Protein AF-A0A5S3YLY1-F1 (afdb_monomer)

Radius of gyration: 15.7 Å; Cα contacts (8 Å, |Δi|>4): 80; chains: 1; bounding box: 34×34×42 Å

Mean predicted aligned error: 4.98 Å

Solvent-accessible surface area (backbone atoms only — not comparable to full-atom values): 7139 Å² total; per-residue (Å²): 108,69,69,61,51,54,51,50,33,64,76,68,69,60,85,92,77,86,88,78,82,73,53,74,67,59,49,50,38,42,74,72,64,75,47,91,62,84,69,48,78,86,62,62,70,84,78,55,86,77,48,64,47,78,46,73,50,59,70,79,35,70,56,70,70,56,48,61,54,57,60,73,37,85,35,78,46,78,49,73,88,30,70,71,32,44,51,62,51,42,63,61,41,51,75,83,46,75,92,85,79,86,85,87,80,93,83,125

pLDDT: mean 89.39, std 9.63, range [64.38, 98.31]

Nearest PDB structures (foldseek):
  3bt7-assembly2_B  TM=9.848E-01  e=1.804E-09  Escherichia coli
  2bdt-assembly1_A-2  TM=3.155E-01  e=3.546E+00  Halalkalibacterium halodurans C-125

Organism: NCBI:txid151081

Secondary structure (DSSP, 8-state):
-HHHHHHHHHHHT--S-------HHHHHHHHTTS---GGGTT--GGG----EEEE---TT---HHHHHHHTTSSEEEE--S-HHHHHHHHHHHTTT------------

InterPro domains:
  IPR010280 (Uracil-5)-methyltransferase family [PF05958] (1-108)
  IPR010280 (Uracil-5)-methyltransferase family [PS51687] (1-108)
  IPR011869 tRNA/tmRNA (uracil-C(5))-methyltransferase, TrmA [PTHR47790] (1-108)
  IPR029063 S-adenosyl-L-methionine-dependent methyltransferase superfamily [G3DSA:3.40.50.150] (1-108)
  IPR029063 S-adenosyl-L-methionine-dependent methyltransferase superfamily [SSF53335] (2-108)
  IPR030390 RNA methyltransferase TrmA, active site [PS01230] (56-85)

Sequence (108 aa):
SVHSAQFNIAANKVDNLDILRMSSEEFTQAMKGERSFSRLNGIDLKAYNCQTILVDPPRAGMDELTCRLVANYDNVIYISCNPDTLERDLDLLCETHKVSRIAIFDQF

Foldseek 3Di:
DVVVVVVVCVVVVPDPDDDADDDPVVVLCVLVVVDDDPRCVPDDPVVDPQQEDEDEDDQQADDPVSLVSNLVHNYYHYDHPHVVNVVVSCVSSVVRDDPPDDDDDPPD

Structure (mmCIF, N/CA/C/O backbone):
data_AF-A0A5S3YLY1-F1
#
_entry.id   AF-A0A5S3YLY1-F1
#
loop_
_atom_site.group_PDB
_atom_site.id
_atom_site.type_symbol
_atom_site.label_atom_id
_atom_site.label_alt_id
_atom_site.label_comp_id
_atom_site.label_asym_id
_atom_site.label_entity_id
_atom_site.label_seq_id
_atom_site.pdbx_PDB_ins_code
_atom_site.Cartn_x
_atom_site.Cartn_y
_atom_site.Cartn_z
_atom_site.occupancy
_atom_site.B_iso_or_equiv
_atom_site.auth_seq_id
_atom_site.auth_comp_id
_atom_site.auth_asym_id
_atom_site.auth_atom_id
_atom_site.pdbx_PDB_model_num
ATOM 1 N N . SER A 1 1 ? -4.225 19.339 -1.710 1.00 79.31 1 SER A N 1
ATOM 2 C CA . SER A 1 1 ? -4.833 17.998 -1.590 1.00 79.31 1 SER A CA 1
ATOM 3 C C . SER A 1 1 ? -5.790 17.905 -0.403 1.00 79.31 1 SER A C 1
ATOM 5 O O . SER A 1 1 ? -6.970 17.714 -0.646 1.00 79.31 1 SER A O 1
ATOM 7 N N . VAL A 1 2 ? -5.350 18.108 0.850 1.00 85.00 2 VAL A N 1
ATOM 8 C CA . VAL A 1 2 ? -6.202 17.956 2.060 1.00 85.00 2 VAL A CA 1
ATOM 9 C C . VAL A 1 2 ? -7.511 18.756 2.001 1.00 85.00 2 VAL A C 1
ATOM 11 O O . VAL A 1 2 ? -8.568 18.213 2.292 1.00 85.00 2 VAL A O 1
ATOM 14 N N . HIS A 1 3 ? -7.465 20.024 1.578 1.00 88.56 3 HIS A N 1
ATOM 15 C CA . HIS A 1 3 ? -8.673 20.850 1.453 1.00 88.56 3 HIS A CA 1
ATOM 16 C C . HIS A 1 3 ? -9.680 20.276 0.442 1.00 88.56 3 HIS A C 1
ATOM 18 O O . HIS A 1 3 ? -10.867 20.187 0.734 1.00 88.56 3 HIS A O 1
ATOM 24 N N . SER A 1 4 ? -9.200 19.824 -0.719 1.00 92.25 4 SER A N 1
ATOM 25 C CA . SER A 1 4 ? -10.033 19.172 -1.735 1.00 92.25 4 SER A CA 1
ATOM 26 C C . SER A 1 4 ? -10.640 17.867 -1.216 1.00 92.25 4 SER A C 1
ATOM 28 O O . SER A 1 4 ? -11.800 17.583 -1.486 1.00 92.25 4 SER A O 1
ATOM 30 N N . ALA A 1 5 ? -9.884 17.093 -0.433 1.00 91.62 5 ALA A N 1
ATOM 31 C CA . ALA A 1 5 ? -10.386 15.868 0.178 1.00 91.62 5 ALA A CA 1
ATOM 32 C C . ALA A 1 5 ? -11.502 16.160 1.200 1.00 91.62 5 ALA A C 1
ATOM 34 O O . ALA A 1 5 ? -12.556 15.539 1.133 1.00 91.62 5 ALA A O 1
ATOM 35 N N . GLN A 1 6 ? -11.328 17.170 2.059 1.00 91.25 6 GLN A N 1
ATOM 36 C CA . GLN A 1 6 ? -12.372 17.631 2.986 1.00 91.25 6 GLN A CA 1
ATOM 37 C C . GLN A 1 6 ? -13.638 18.106 2.257 1.00 91.25 6 GLN A C 1
ATOM 39 O O . GLN A 1 6 ? -14.750 17.743 2.635 1.00 91.25 6 GLN A O 1
ATOM 44 N N . PHE A 1 7 ? -13.477 18.863 1.166 1.00 94.62 7 PHE A N 1
ATOM 45 C CA . PHE A 1 7 ? -14.600 19.251 0.312 1.00 94.62 7 PHE A CA 1
ATOM 46 C C . PHE A 1 7 ? -15.338 18.026 -0.251 1.00 94.62 7 PHE A C 1
ATOM 48 O O . PHE A 1 7 ? -16.563 17.964 -0.179 1.00 94.62 7 PHE A O 1
ATOM 55 N N . ASN A 1 8 ? -14.605 17.031 -0.760 1.00 95.50 8 ASN A N 1
ATOM 56 C CA . ASN A 1 8 ? -15.198 15.822 -1.334 1.00 95.50 8 ASN A CA 1
ATOM 57 C C . ASN A 1 8 ? -15.951 14.983 -0.291 1.00 95.50 8 ASN A C 1
ATOM 59 O O . ASN A 1 8 ? -17.025 14.474 -0.604 1.00 95.50 8 ASN A O 1
ATOM 63 N N . ILE A 1 9 ? -15.435 14.865 0.935 1.00 95.12 9 ILE A N 1
ATOM 64 C CA . ILE A 1 9 ? -16.121 14.185 2.050 1.00 95.12 9 ILE A CA 1
ATOM 65 C C . ILE A 1 9 ? -17.472 14.848 2.314 1.00 95.12 9 ILE A C 1
ATOM 67 O O . ILE A 1 9 ? -18.502 14.174 2.315 1.00 95.12 9 ILE A O 1
ATOM 71 N N . ALA A 1 10 ? -17.476 16.177 2.465 1.00 94.69 10 ALA A N 1
ATOM 72 C CA . ALA A 1 10 ? -18.690 16.941 2.726 1.00 94.69 10 ALA A CA 1
ATOM 73 C C . ALA A 1 10 ? -19.695 16.837 1.566 1.00 94.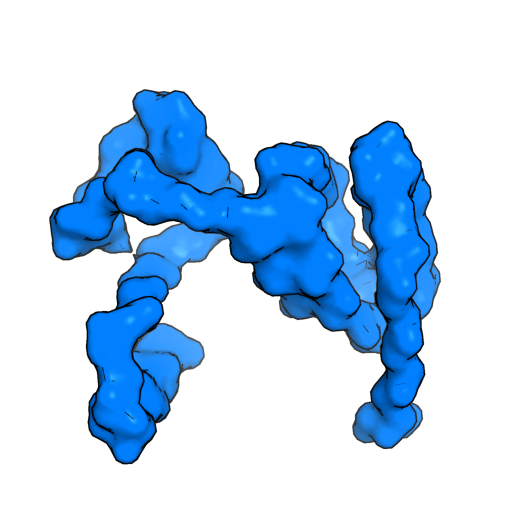69 10 ALA A C 1
ATOM 75 O O . ALA A 1 10 ? -20.881 16.600 1.794 1.00 94.69 10 ALA A O 1
ATOM 76 N N . ALA A 1 11 ? -19.222 16.954 0.320 1.00 97.44 11 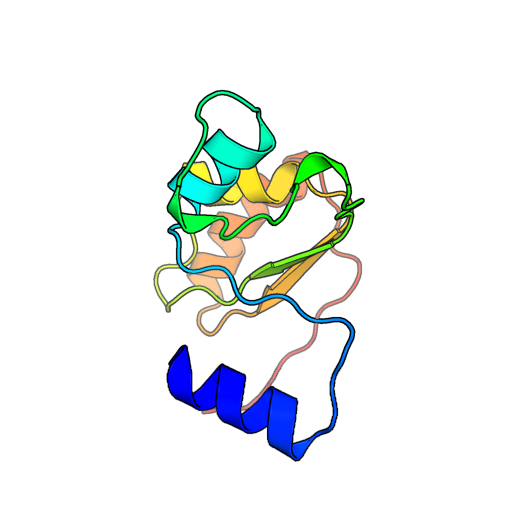ALA A N 1
ATOM 77 C CA . ALA A 1 11 ? -20.057 16.851 -0.875 1.00 97.44 11 ALA A CA 1
ATOM 78 C C . ALA A 1 11 ? -20.720 15.469 -1.022 1.00 97.44 11 ALA A C 1
ATOM 80 O O . ALA A 1 11 ? -21.858 15.384 -1.482 1.00 97.44 11 ALA A O 1
ATOM 81 N N . ASN A 1 12 ? -20.035 14.401 -0.600 1.00 97.25 12 ASN A N 1
ATOM 82 C CA . ASN A 1 12 ? -20.528 13.023 -0.686 1.00 97.25 12 ASN A CA 1
ATOM 83 C C . ASN A 1 12 ? -21.178 12.513 0.614 1.00 97.25 12 ASN A C 1
ATOM 85 O O . ASN A 1 12 ? -21.630 11.372 0.641 1.00 97.25 12 ASN A O 1
ATOM 89 N N . LYS A 1 13 ? -21.264 13.342 1.667 1.00 96.88 13 LYS A N 1
ATOM 90 C CA . LYS A 1 13 ? -21.815 12.979 2.989 1.00 96.88 13 LYS A CA 1
ATOM 91 C C . LYS A 1 13 ? -21.147 11.739 3.599 1.00 96.88 13 LYS A C 1
ATOM 93 O O . LYS A 1 13 ? -21.818 10.890 4.176 1.00 96.88 13 LYS A O 1
ATOM 98 N N . VAL A 1 14 ? -19.831 11.638 3.441 1.00 97.00 14 VAL A N 1
ATOM 99 C CA . VAL A 1 14 ? -19.028 10.563 4.033 1.00 97.00 14 VAL A CA 1
ATOM 100 C C . VAL A 1 14 ? -18.792 10.884 5.510 1.00 97.00 14 VAL A C 1
ATOM 102 O O . VAL A 1 14 ? -18.339 11.980 5.831 1.00 97.00 14 VAL A O 1
ATOM 105 N N . ASP A 1 15 ? -19.099 9.944 6.399 1.00 94.88 15 ASP A N 1
ATOM 106 C CA . ASP A 1 15 ? -18.998 10.086 7.860 1.00 94.88 15 ASP A CA 1
ATOM 107 C C . ASP A 1 15 ? -18.032 9.079 8.512 1.00 94.88 15 ASP A C 1
ATOM 109 O O . ASP A 1 15 ? -17.750 9.171 9.704 1.00 94.88 15 ASP A O 1
ATOM 113 N N . ASN A 1 16 ? -17.482 8.150 7.728 1.00 92.12 16 ASN A N 1
ATOM 114 C CA . ASN A 1 16 ? -16.613 7.059 8.171 1.00 92.12 16 ASN A CA 1
ATOM 115 C C . ASN 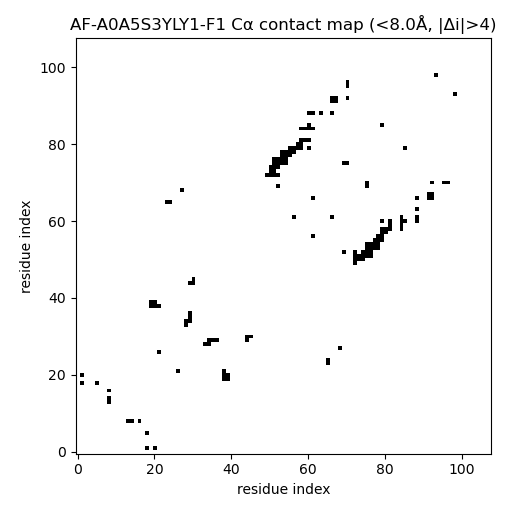A 1 16 ? -15.161 7.202 7.680 1.00 92.12 16 ASN A C 1
ATOM 117 O O . ASN A 1 16 ? -14.480 6.200 7.449 1.00 92.12 16 ASN A O 1
ATOM 121 N N . LEU A 1 17 ? -14.698 8.436 7.468 1.00 91.19 17 LEU A N 1
ATOM 122 C CA . LEU A 1 17 ? -13.357 8.721 6.969 1.00 91.19 17 LEU A CA 1
ATOM 123 C C . LEU A 1 17 ? -12.706 9.848 7.762 1.00 91.19 17 LEU A C 1
ATOM 125 O O . LEU A 1 17 ? -13.217 10.966 7.814 1.00 91.19 17 LEU A O 1
ATOM 129 N N . ASP A 1 18 ? -11.511 9.564 8.267 1.00 88.12 18 ASP A N 1
ATOM 130 C CA . ASP A 1 18 ? -10.669 10.527 8.959 1.00 88.12 18 ASP A CA 1
ATOM 131 C C . ASP A 1 18 ? -9.462 10.905 8.098 1.00 88.12 18 ASP A C 1
ATOM 133 O O . ASP A 1 18 ? -8.744 10.048 7.580 1.00 88.12 18 ASP A O 1
ATOM 137 N N . ILE A 1 19 ? -9.213 12.210 7.945 1.00 87.38 19 ILE A N 1
ATOM 138 C CA . ILE A 1 19 ? -8.019 12.706 7.252 1.00 87.38 19 ILE A CA 1
ATOM 139 C C . ILE A 1 19 ? -6.946 13.067 8.269 1.00 87.38 19 ILE A C 1
ATOM 141 O O . ILE A 1 19 ? -7.096 14.003 9.056 1.00 87.38 19 ILE A O 1
ATOM 145 N N . LEU A 1 20 ? -5.802 12.402 8.142 1.00 83.94 20 LEU A N 1
ATOM 146 C CA . LEU A 1 20 ? -4.582 12.715 8.873 1.00 83.94 20 LEU A CA 1
ATOM 147 C C . LEU A 1 20 ? -3.570 13.409 7.961 1.00 83.94 20 LEU A C 1
ATOM 149 O O . LEU A 1 20 ? -3.401 13.056 6.795 1.00 83.94 20 LEU A O 1
ATOM 153 N N . ARG A 1 21 ? -2.873 14.414 8.502 1.00 81.94 21 ARG A N 1
ATOM 154 C CA . ARG A 1 21 ? -1.778 15.104 7.808 1.00 81.94 21 ARG A CA 1
ATOM 155 C C . ARG A 1 21 ? -0.449 14.748 8.462 1.00 81.94 21 ARG A C 1
ATOM 157 O O . ARG A 1 21 ? -0.006 15.446 9.375 1.00 81.94 21 ARG A O 1
ATOM 164 N N . MET A 1 22 ? 0.180 13.691 7.966 1.00 80.62 22 MET A N 1
ATOM 165 C CA . MET A 1 22 ? 1.487 13.213 8.418 1.00 80.62 22 MET A CA 1
ATOM 166 C C . MET A 1 22 ? 2.183 12.408 7.315 1.00 80.62 22 MET A C 1
ATOM 168 O O . MET A 1 22 ? 1.528 12.029 6.342 1.00 80.62 22 MET A O 1
ATOM 172 N N . SER A 1 23 ? 3.493 12.190 7.436 1.00 80.56 23 SER A N 1
ATOM 173 C CA . SER A 1 23 ? 4.223 11.291 6.530 1.00 80.56 23 SER A CA 1
ATOM 174 C C . SER A 1 23 ? 4.002 9.814 6.888 1.00 80.56 23 SER A C 1
ATOM 176 O O . SER A 1 23 ? 3.537 9.495 7.987 1.00 80.56 23 SER A O 1
ATOM 178 N N . SER A 1 24 ? 4.359 8.902 5.979 1.00 73.50 24 SER A N 1
ATOM 179 C CA . SER A 1 24 ? 4.302 7.451 6.221 1.00 73.50 24 SER A CA 1
ATOM 180 C C . SER A 1 24 ? 5.184 7.031 7.405 1.00 73.50 24 SER A C 1
ATOM 182 O O . SER A 1 24 ? 4.792 6.179 8.210 1.00 73.50 24 SER A O 1
ATOM 184 N N . GLU A 1 25 ? 6.351 7.662 7.575 1.00 73.88 25 GLU A N 1
ATOM 185 C CA . GLU A 1 25 ? 7.238 7.383 8.708 1.00 73.88 25 GLU A CA 1
ATOM 186 C C . GLU A 1 25 ? 6.626 7.853 10.032 1.00 73.88 25 GLU A C 1
ATOM 188 O O . GLU A 1 25 ? 6.598 7.092 11.002 1.00 73.88 25 GLU A O 1
ATOM 193 N N . GLU A 1 26 ? 6.085 9.078 10.074 1.00 78.88 26 GLU A N 1
ATOM 194 C CA . GLU A 1 26 ? 5.401 9.610 11.260 1.00 78.88 26 GLU A CA 1
ATOM 195 C C . GLU A 1 26 ? 4.207 8.723 11.649 1.00 78.88 26 GLU A C 1
ATOM 197 O O . GLU A 1 26 ? 3.998 8.442 12.831 1.00 78.88 26 GLU A O 1
ATOM 202 N N . PHE A 1 27 ? 3.438 8.248 10.663 1.00 78.94 27 PHE A N 1
ATOM 203 C CA . PHE A 1 27 ? 2.289 7.373 10.894 1.00 78.94 27 PHE A CA 1
ATOM 204 C C . PHE A 1 27 ? 2.706 6.041 11.529 1.00 78.94 27 PHE A C 1
ATOM 206 O O . PHE A 1 27 ? 2.069 5.570 12.471 1.00 78.94 27 PHE A O 1
ATOM 213 N N . THR A 1 28 ? 3.827 5.470 11.090 1.00 74.75 28 THR A N 1
ATOM 214 C CA . THR A 1 28 ? 4.368 4.220 11.653 1.00 74.75 28 THR A CA 1
ATOM 215 C C . THR A 1 28 ? 4.795 4.377 13.101 1.00 74.75 28 THR A C 1
ATOM 217 O O . THR A 1 28 ? 4.481 3.530 13.936 1.00 74.75 28 THR A O 1
ATOM 220 N N . GLN A 1 29 ? 5.501 5.465 13.417 1.00 78.00 29 GLN A N 1
ATOM 221 C CA . GLN A 1 29 ? 5.910 5.763 14.791 1.00 78.00 29 GLN A CA 1
ATOM 222 C C . GLN A 1 29 ? 4.689 5.937 15.700 1.00 78.00 29 GLN A C 1
ATOM 224 O O . GLN A 1 29 ? 4.688 5.474 16.843 1.00 78.00 29 GLN A O 1
ATOM 229 N N . ALA A 1 30 ? 3.631 6.566 15.180 1.00 77.88 30 ALA A N 1
ATOM 230 C CA . ALA A 1 30 ? 2.376 6.735 15.898 1.00 77.88 30 ALA A CA 1
ATOM 231 C C . ALA A 1 30 ? 1.661 5.388 16.131 1.00 77.88 30 ALA A C 1
ATOM 233 O O . ALA A 1 30 ? 1.256 5.109 17.258 1.00 77.88 30 ALA A O 1
ATOM 234 N N . MET A 1 31 ? 1.586 4.520 15.112 1.00 73.56 31 MET A N 1
ATOM 235 C CA . MET A 1 31 ? 1.048 3.150 15.209 1.00 73.56 31 MET A CA 1
ATOM 236 C C . MET A 1 31 ? 1.777 2.308 16.263 1.00 73.56 31 MET A C 1
ATOM 238 O O . MET A 1 31 ? 1.145 1.667 17.102 1.00 73.56 31 MET A O 1
ATOM 242 N N . LYS A 1 32 ? 3.115 2.348 16.267 1.00 73.69 32 LYS A N 1
ATOM 243 C CA . LYS A 1 32 ? 3.948 1.618 17.238 1.00 73.69 32 LYS A CA 1
ATOM 244 C C . LYS A 1 32 ? 3.890 2.204 18.653 1.00 73.69 32 LYS A C 1
ATOM 246 O O . LYS A 1 32 ? 4.408 1.603 19.590 1.00 73.69 32 LYS A O 1
ATOM 251 N N . GLY A 1 33 ? 3.251 3.364 18.832 1.00 72.19 33 GLY A N 1
ATOM 252 C CA . GLY A 1 33 ? 3.178 4.063 20.114 1.00 72.19 33 GLY A CA 1
ATOM 253 C C . GLY A 1 33 ? 4.513 4.657 20.567 1.00 72.19 33 GLY A C 1
ATOM 254 O O . GLY A 1 33 ? 4.660 4.975 21.743 1.00 72.19 33 GLY A O 1
ATOM 255 N N . GLU A 1 34 ? 5.476 4.812 19.656 1.00 74.19 34 GLU A N 1
ATOM 256 C CA . GLU A 1 34 ? 6.812 5.343 19.950 1.00 74.19 34 GLU A CA 1
ATOM 257 C C . GLU A 1 34 ? 6.773 6.854 20.221 1.00 74.19 34 GLU A C 1
ATOM 259 O O . GLU A 1 34 ? 7.624 7.387 20.935 1.00 74.19 34 GLU A O 1
ATOM 264 N N . ARG A 1 35 ? 5.781 7.567 19.663 1.00 66.31 35 ARG A N 1
ATOM 265 C CA . ARG A 1 35 ? 5.663 9.022 19.801 1.00 66.31 35 ARG A CA 1
ATOM 266 C C . ARG A 1 35 ? 4.214 9.504 19.722 1.00 66.31 35 ARG A C 1
ATOM 268 O O . ARG A 1 35 ? 3.465 9.113 18.833 1.00 66.31 35 ARG A O 1
ATOM 275 N N . SER A 1 36 ? 3.831 10.405 20.629 1.00 64.50 36 SER A N 1
ATOM 276 C CA . SER A 1 36 ? 2.541 11.106 20.589 1.00 64.50 36 SER A CA 1
ATOM 277 C C . SER A 1 36 ? 2.627 12.336 19.683 1.00 64.50 36 SER A C 1
ATOM 279 O O . SER A 1 36 ? 3.443 13.229 19.929 1.00 64.50 36 SER A O 1
ATOM 281 N N . PHE A 1 37 ? 1.773 12.417 18.663 1.00 70.00 37 PHE A N 1
ATOM 282 C CA . PHE A 1 37 ? 1.742 13.544 17.731 1.00 70.00 37 PHE A CA 1
ATOM 283 C C . PHE A 1 37 ? 0.533 14.441 18.009 1.00 70.00 37 PHE A C 1
ATOM 285 O O . PHE A 1 37 ? -0.610 14.003 17.906 1.00 70.00 37 PHE A O 1
ATOM 292 N N . SER A 1 38 ? 0.770 15.728 18.287 1.00 64.38 38 SER A N 1
ATOM 293 C CA . SER A 1 38 ? -0.302 16.725 18.470 1.00 64.38 38 SER A CA 1
ATOM 294 C C . SER A 1 38 ? -1.188 16.894 17.229 1.00 64.38 38 SER A C 1
ATOM 296 O O . SER A 1 38 ? -2.337 17.307 17.337 1.00 64.38 38 SER A O 1
ATOM 298 N N . ARG A 1 39 ? -0.666 16.534 16.049 1.00 66.88 39 ARG A N 1
ATOM 299 C CA . ARG A 1 39 ? -1.356 16.589 14.751 1.00 66.88 39 ARG A CA 1
ATOM 300 C C . ARG A 1 39 ? -2.388 15.479 14.532 1.00 66.88 39 ARG A C 1
ATOM 302 O O . ARG A 1 39 ? -3.092 15.533 13.529 1.00 66.88 39 ARG A O 1
ATOM 309 N N . LEU A 1 40 ? -2.493 14.500 15.435 1.00 68.25 40 LEU A N 1
ATOM 310 C CA . LEU A 1 40 ? -3.523 13.456 15.358 1.00 68.25 40 LEU A CA 1
ATOM 311 C C . LEU A 1 40 ? -4.931 13.995 15.660 1.00 68.25 40 LEU A C 1
ATOM 313 O O . LEU A 1 40 ? -5.894 13.264 15.490 1.00 68.25 40 LEU A O 1
ATOM 317 N N . ASN A 1 41 ? -5.076 15.263 16.078 1.00 67.50 41 ASN A N 1
ATOM 318 C CA . ASN A 1 41 ? -6.367 15.943 16.270 1.00 67.50 41 ASN A CA 1
ATOM 319 C C . ASN A 1 41 ? -7.382 15.161 17.133 1.00 67.50 41 ASN A C 1
ATOM 321 O O . ASN A 1 41 ? -8.586 15.307 16.954 1.00 67.50 41 ASN A O 1
ATOM 325 N N . GLY A 1 42 ? -6.907 14.342 18.078 1.00 72.81 42 GLY A N 1
ATOM 326 C CA . GLY A 1 42 ? -7.760 13.520 18.944 1.00 72.81 42 GLY A CA 1
ATOM 327 C C . GLY A 1 42 ? -8.132 12.143 18.383 1.00 72.81 42 GLY A C 1
ATOM 328 O O . GLY A 1 42 ? -8.876 11.421 19.038 1.00 72.81 42 GLY A O 1
ATOM 329 N N . ILE A 1 43 ? -7.601 11.755 17.220 1.00 78.81 43 ILE A N 1
ATOM 330 C CA . ILE A 1 43 ? -7.768 10.411 16.658 1.00 78.81 43 ILE A CA 1
ATOM 331 C C . ILE A 1 43 ? -6.880 9.437 17.435 1.00 78.81 43 ILE A C 1
ATOM 333 O O . ILE A 1 43 ? -5.648 9.523 17.390 1.00 78.81 43 ILE A O 1
ATOM 337 N N . ASP A 1 44 ? -7.513 8.501 18.142 1.00 79.88 44 ASP A N 1
ATOM 338 C CA . ASP A 1 44 ? -6.820 7.363 18.734 1.00 79.88 44 ASP A CA 1
ATOM 339 C C . ASP A 1 44 ? -6.631 6.278 17.682 1.00 79.88 44 ASP A C 1
ATOM 341 O O . ASP A 1 44 ? -7.490 5.437 17.434 1.00 79.88 44 ASP A O 1
ATOM 345 N N . LEU A 1 45 ? -5.454 6.301 17.081 1.00 77.62 45 LEU A N 1
ATOM 346 C CA . LEU A 1 45 ? -4.994 5.325 16.115 1.00 77.62 45 LEU A CA 1
ATOM 347 C C . LEU A 1 45 ? -5.110 3.861 16.583 1.00 77.62 45 LEU A C 1
ATOM 349 O O . LEU A 1 45 ? -5.322 2.985 15.749 1.00 77.62 45 LEU A O 1
ATOM 353 N N . LYS A 1 46 ? -5.013 3.581 17.891 1.00 78.25 46 LYS A N 1
ATOM 354 C CA . LYS A 1 46 ? -5.148 2.215 18.429 1.00 78.25 46 LYS A CA 1
ATOM 355 C C . LYS A 1 46 ? -6.595 1.733 18.490 1.00 78.25 46 LYS A C 1
ATOM 357 O O . LYS A 1 46 ? -6.822 0.533 18.622 1.00 78.25 46 LYS A O 1
ATOM 362 N N . ALA A 1 47 ? -7.565 2.642 18.398 1.00 84.00 47 ALA A N 1
ATOM 363 C CA . ALA A 1 47 ? -8.977 2.289 18.323 1.00 84.00 47 ALA A CA 1
ATOM 364 C C . ALA A 1 47 ? -9.362 1.714 16.947 1.00 84.00 47 ALA A C 1
ATOM 366 O O . ALA A 1 47 ? -10.396 1.058 16.824 1.00 84.00 47 ALA A O 1
ATOM 367 N N . TYR A 1 48 ? -8.536 1.935 15.918 1.00 84.44 48 TYR A N 1
ATOM 368 C CA . TYR A 1 48 ? -8.772 1.435 14.568 1.00 84.44 48 TYR A CA 1
ATOM 369 C C . TYR A 1 48 ? -8.103 0.074 14.385 1.00 84.44 48 TYR A C 1
ATOM 371 O O . TYR A 1 48 ? -6.933 -0.117 14.705 1.00 84.44 48 TYR A O 1
ATOM 379 N N . ASN A 1 49 ? -8.843 -0.865 13.802 1.00 87.38 49 ASN A N 1
ATOM 380 C CA . ASN A 1 49 ? -8.317 -2.159 13.383 1.00 87.38 49 ASN A CA 1
ATOM 381 C C . ASN A 1 49 ? -8.031 -2.144 11.873 1.00 87.38 49 ASN A C 1
ATOM 383 O O . ASN A 1 49 ? -8.795 -2.685 11.071 1.00 87.38 49 ASN A O 1
ATOM 387 N N . CYS A 1 50 ? -6.962 -1.456 11.474 1.00 88.31 50 CYS A N 1
ATOM 388 C CA . CYS A 1 50 ? -6.581 -1.325 10.069 1.00 88.31 50 CYS A CA 1
ATOM 389 C C . CYS A 1 50 ? -5.907 -2.607 9.559 1.00 88.31 50 CYS A C 1
ATOM 391 O O . CYS A 1 50 ? -4.719 -2.813 9.772 1.00 88.31 50 CYS A O 1
ATOM 393 N N . GLN A 1 51 ? -6.657 -3.448 8.847 1.00 93.38 51 GLN A N 1
ATOM 394 C CA . GLN A 1 51 ? -6.149 -4.706 8.269 1.00 93.38 51 GLN A CA 1
ATOM 395 C C . GLN A 1 51 ? -5.709 -4.581 6.806 1.00 93.38 51 GLN A C 1
ATOM 397 O O . GLN A 1 51 ? -5.090 -5.489 6.259 1.00 93.38 51 GLN A O 1
ATOM 402 N N . THR A 1 52 ? -6.086 -3.493 6.132 1.00 95.62 52 THR A N 1
ATOM 403 C CA . THR A 1 52 ? -5.802 -3.276 4.709 1.00 95.62 52 THR A CA 1
ATOM 404 C C . THR A 1 52 ? -5.133 -1.930 4.513 1.00 95.62 52 THR A C 1
ATOM 406 O O . THR A 1 52 ? -5.604 -0.928 5.050 1.00 95.62 52 THR A O 1
ATOM 409 N N . ILE A 1 53 ? -4.080 -1.905 3.702 1.00 95.00 53 ILE A N 1
ATOM 410 C CA . ILE A 1 53 ? -3.414 -0.682 3.265 1.00 95.00 53 ILE A CA 1
ATOM 411 C C . ILE A 1 53 ? -3.499 -0.546 1.745 1.00 95.00 53 ILE A C 1
ATOM 413 O O . ILE A 1 53 ? -3.338 -1.519 1.008 1.00 95.00 53 ILE A O 1
ATOM 417 N N . LEU A 1 54 ? -3.765 0.676 1.282 1.00 96.81 54 LEU A N 1
ATOM 418 C CA . LEU A 1 54 ? -3.706 1.046 -0.128 1.00 96.81 54 LEU A CA 1
ATOM 419 C C . LEU A 1 54 ? -2.504 1.959 -0.346 1.00 96.81 54 LEU A C 1
ATOM 421 O O . LEU A 1 54 ? -2.353 2.957 0.359 1.00 96.81 54 LEU A O 1
ATOM 425 N N . VAL A 1 55 ? -1.679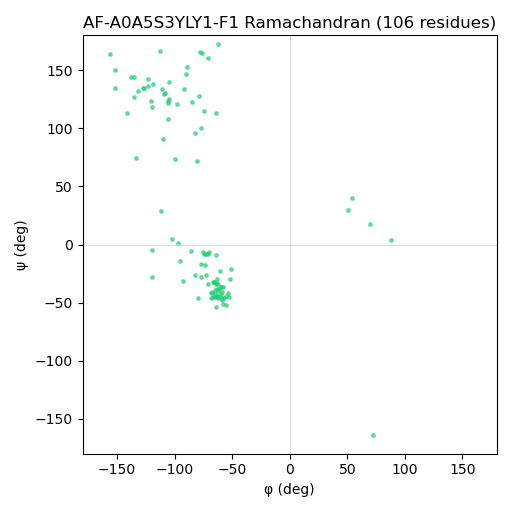 1.628 -1.336 1.00 95.88 55 VAL A N 1
ATOM 426 C CA . VAL A 1 55 ? -0.515 2.420 -1.737 1.00 95.88 55 VAL A CA 1
ATOM 427 C C . VAL A 1 55 ? -0.566 2.730 -3.231 1.00 95.88 55 VAL A C 1
ATOM 429 O O . VAL A 1 55 ? -0.862 1.860 -4.046 1.00 95.88 55 VAL A O 1
ATOM 432 N N . ASP A 1 56 ? -0.282 3.986 -3.568 1.00 95.94 56 ASP A N 1
ATOM 433 C CA . ASP A 1 56 ? -0.161 4.505 -4.938 1.00 95.94 56 ASP A CA 1
ATOM 434 C C . ASP A 1 56 ? 1.119 5.360 -5.026 1.00 95.94 56 ASP A C 1
ATOM 436 O O . ASP A 1 56 ? 1.069 6.591 -4.911 1.00 95.94 56 ASP A O 1
ATOM 440 N N . PRO A 1 57 ? 2.306 4.724 -5.050 1.00 95.25 57 PRO A N 1
ATOM 441 C CA . PRO A 1 57 ? 3.575 5.436 -5.065 1.00 95.25 57 PRO A CA 1
ATOM 442 C C . PRO A 1 57 ? 3.844 6.143 -6.406 1.00 95.25 57 PRO A C 1
ATOM 444 O O . PRO A 1 57 ? 3.300 5.781 -7.451 1.00 95.25 57 PRO A O 1
ATOM 447 N N . PRO A 1 58 ? 4.755 7.138 -6.422 1.00 93.75 58 PRO A N 1
ATOM 448 C CA . PRO A 1 58 ? 5.249 7.712 -7.671 1.00 93.75 58 PRO A CA 1
ATOM 449 C C . PRO A 1 58 ? 5.976 6.655 -8.523 1.00 93.75 58 PRO A C 1
ATOM 451 O O . PRO A 1 58 ? 6.300 5.568 -8.053 1.00 93.75 58 PRO A O 1
ATOM 454 N N . ARG A 1 59 ? 6.353 7.005 -9.764 1.00 95.19 59 ARG A N 1
ATOM 455 C CA . ARG A 1 59 ? 7.081 6.107 -10.695 1.00 95.19 59 ARG A CA 1
ATOM 456 C C . ARG A 1 59 ? 8.342 5.443 -10.121 1.00 95.19 59 ARG A C 1
ATOM 458 O O . ARG A 1 59 ? 8.783 4.439 -10.667 1.00 95.19 59 ARG A O 1
ATOM 465 N N . ALA A 1 60 ? 8.929 6.000 -9.061 1.00 96.06 60 ALA A N 1
ATOM 466 C CA . ALA A 1 60 ? 10.081 5.433 -8.362 1.00 96.06 60 ALA A CA 1
ATOM 467 C C . ALA A 1 60 ? 9.748 4.207 -7.480 1.00 96.06 60 ALA A C 1
ATOM 469 O O . ALA A 1 60 ? 10.674 3.554 -6.995 1.00 96.06 60 ALA A O 1
ATOM 470 N N . GLY A 1 61 ? 8.464 3.882 -7.289 1.00 95.62 61 GLY A N 1
ATOM 471 C CA . GLY A 1 61 ? 7.998 2.880 -6.328 1.00 95.62 61 GLY A CA 1
ATOM 472 C C . GLY A 1 61 ? 8.115 3.368 -4.883 1.00 95.62 61 GLY A C 1
ATOM 473 O O . GLY A 1 61 ? 8.270 4.566 -4.625 1.00 95.62 61 GLY A O 1
ATOM 474 N N . MET A 1 62 ? 8.037 2.432 -3.944 1.00 94.81 62 MET A N 1
ATOM 475 C CA . MET A 1 62 ? 8.265 2.672 -2.521 1.00 94.81 62 MET A CA 1
ATOM 476 C C . MET A 1 62 ? 9.747 2.489 -2.168 1.00 94.81 62 MET A C 1
ATOM 478 O O . MET A 1 62 ? 10.471 1.741 -2.822 1.00 94.81 62 MET A O 1
ATOM 482 N N . ASP A 1 63 ? 10.214 3.171 -1.121 1.00 91.75 63 ASP A N 1
ATOM 483 C CA . ASP A 1 63 ? 11.492 2.815 -0.505 1.00 91.75 63 ASP A CA 1
ATOM 484 C C . ASP A 1 63 ? 11.357 1.554 0.367 1.00 91.75 63 ASP A C 1
ATOM 486 O O . ASP A 1 63 ? 10.261 1.125 0.735 1.00 91.75 63 ASP A O 1
ATOM 490 N N . GLU A 1 64 ? 12.495 0.953 0.714 1.00 92.00 64 GLU A N 1
ATOM 491 C CA . GLU A 1 64 ? 12.536 -0.302 1.468 1.00 92.00 64 GLU A CA 1
ATOM 492 C C . GLU A 1 64 ? 11.850 -0.195 2.843 1.00 92.00 64 GLU A C 1
ATOM 494 O O . GLU A 1 64 ? 11.182 -1.133 3.284 1.00 92.00 64 GLU A O 1
ATOM 499 N N . LEU A 1 65 ? 11.980 0.951 3.522 1.00 89.62 65 LEU A N 1
ATOM 500 C CA . LEU A 1 65 ? 11.353 1.176 4.827 1.00 89.62 65 LEU A CA 1
ATOM 501 C C .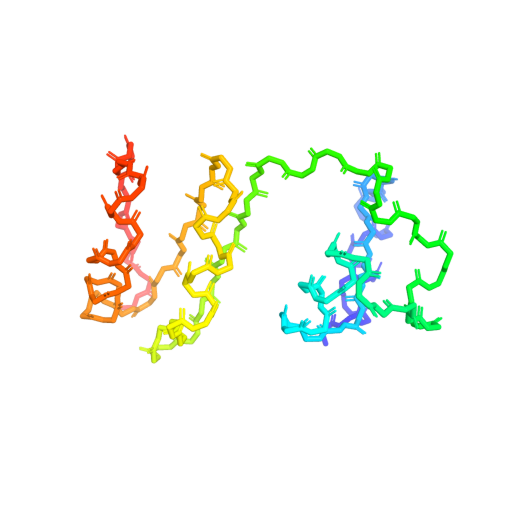 LEU A 1 65 ? 9.827 1.168 4.708 1.00 89.62 65 LEU A C 1
ATOM 503 O O . LEU A 1 65 ? 9.147 0.544 5.526 1.00 89.62 65 LEU A O 1
ATOM 507 N N . THR A 1 66 ? 9.301 1.810 3.670 1.00 90.94 66 THR A N 1
ATOM 508 C CA . THR A 1 66 ? 7.873 1.851 3.364 1.00 90.94 66 THR A CA 1
ATOM 509 C C . THR A 1 66 ? 7.361 0.473 2.948 1.00 90.94 66 THR A C 1
ATOM 511 O O . THR A 1 66 ? 6.315 0.053 3.436 1.00 90.94 66 THR A O 1
ATOM 514 N N . CYS A 1 67 ? 8.107 -0.291 2.146 1.00 93.81 67 CYS A N 1
ATOM 515 C CA . CYS A 1 67 ? 7.749 -1.677 1.821 1.00 93.81 67 CYS A CA 1
ATOM 516 C C . CYS A 1 67 ? 7.642 -2.554 3.078 1.00 93.81 67 CYS A C 1
ATOM 518 O O . CYS A 1 67 ? 6.640 -3.240 3.274 1.00 93.81 67 CYS A O 1
ATOM 520 N N . ARG A 1 68 ? 8.634 -2.488 3.977 1.00 92.00 68 ARG A N 1
ATOM 521 C CA . ARG A 1 68 ? 8.626 -3.239 5.247 1.00 92.00 68 ARG A CA 1
ATOM 522 C C . ARG A 1 68 ? 7.496 -2.808 6.182 1.00 92.00 68 ARG A C 1
ATOM 524 O O . ARG A 1 68 ? 6.981 -3.631 6.931 1.00 92.00 68 ARG A O 1
ATOM 531 N N . LEU A 1 69 ? 7.121 -1.530 6.169 1.00 89.75 69 LEU A N 1
ATOM 532 C CA . LEU A 1 69 ? 5.964 -0.998 6.893 1.00 89.75 69 LEU A CA 1
ATOM 533 C C . LEU A 1 69 ? 4.672 -1.606 6.340 1.00 89.75 69 LEU A C 1
ATOM 535 O O . LEU A 1 69 ? 3.898 -2.179 7.107 1.00 89.75 69 LEU A O 1
ATOM 539 N N . VAL A 1 70 ? 4.470 -1.502 5.025 1.00 93.25 70 VAL A N 1
ATOM 540 C CA . VAL A 1 70 ? 3.296 -2.010 4.298 1.00 93.25 70 VAL A CA 1
ATOM 541 C C . VAL A 1 70 ? 3.134 -3.517 4.496 1.00 93.25 70 VAL A C 1
ATOM 543 O O . VAL A 1 70 ? 2.015 -3.981 4.687 1.00 93.25 70 VAL A O 1
ATOM 546 N N . ALA A 1 71 ? 4.238 -4.263 4.568 1.00 94.38 71 ALA A N 1
ATOM 547 C CA . ALA A 1 71 ? 4.244 -5.699 4.841 1.00 94.38 71 ALA A CA 1
ATOM 548 C C . ALA A 1 71 ? 3.715 -6.098 6.238 1.00 94.38 71 ALA A C 1
ATOM 550 O O . ALA A 1 71 ? 3.539 -7.285 6.491 1.00 94.38 71 ALA A O 1
ATOM 551 N N . ASN A 1 72 ? 3.462 -5.154 7.157 1.00 91.69 72 ASN A N 1
ATOM 552 C CA . ASN A 1 72 ? 2.843 -5.464 8.457 1.00 91.69 72 ASN A CA 1
ATOM 553 C C . ASN A 1 72 ? 1.305 -5.482 8.416 1.00 91.69 72 ASN A C 1
ATOM 555 O O . ASN A 1 72 ? 0.687 -5.769 9.438 1.00 91.69 72 ASN A O 1
ATOM 559 N N . TYR A 1 73 ? 0.686 -5.126 7.289 1.00 93.62 73 TYR A N 1
ATOM 560 C CA . TYR A 1 73 ? -0.765 -5.204 7.106 1.00 93.62 73 TYR A CA 1
ATOM 561 C C . TYR A 1 73 ? -1.151 -6.561 6.538 1.00 93.62 73 TYR A C 1
ATOM 563 O O . TYR A 1 73 ? -0.421 -7.089 5.715 1.00 93.62 73 TYR A O 1
ATOM 571 N N . ASP A 1 74 ? -2.323 -7.085 6.902 1.00 96.19 74 ASP A N 1
ATOM 572 C CA . ASP A 1 74 ? -2.796 -8.378 6.386 1.00 96.19 74 ASP A CA 1
ATOM 573 C C . ASP A 1 74 ? -3.071 -8.341 4.872 1.00 96.19 74 ASP A C 1
ATOM 575 O O . ASP A 1 74 ? -2.947 -9.347 4.173 1.00 96.19 74 ASP A O 1
ATOM 579 N N . ASN A 1 75 ? -3.509 -7.183 4.364 1.00 97.88 75 ASN A N 1
ATOM 580 C CA . ASN A 1 75 ? -3.894 -6.997 2.970 1.00 97.88 75 ASN A CA 1
ATOM 581 C C . ASN A 1 75 ? -3.251 -5.736 2.391 1.00 97.88 75 ASN A C 1
ATOM 583 O O . ASN A 1 75 ? -3.360 -4.646 2.958 1.00 97.88 75 ASN A O 1
ATOM 587 N N . VAL A 1 76 ? -2.663 -5.869 1.203 1.00 98.00 76 VAL A N 1
ATOM 588 C CA . VAL A 1 76 ? -2.021 -4.768 0.479 1.00 98.00 76 VAL A CA 1
ATOM 589 C C . VAL A 1 76 ? -2.691 -4.590 -0.879 1.00 98.00 76 VAL A C 1
ATOM 591 O O . VAL A 1 76 ? -2.746 -5.521 -1.683 1.00 98.00 76 VAL A O 1
ATOM 594 N N . ILE A 1 77 ? -3.184 -3.381 -1.145 1.00 98.31 77 ILE A N 1
ATOM 595 C CA . ILE A 1 77 ? -3.635 -2.943 -2.468 1.00 98.31 77 ILE A CA 1
ATOM 596 C C . ILE A 1 77 ? -2.571 -1.994 -3.014 1.00 98.31 77 ILE A C 1
ATOM 598 O O . ILE A 1 77 ? -2.443 -0.867 -2.542 1.00 98.31 77 ILE A O 1
ATOM 602 N N . TYR A 1 78 ? -1.808 -2.454 -4.002 1.00 98.12 78 TYR A N 1
ATOM 603 C CA . TYR A 1 78 ? -0.751 -1.671 -4.640 1.00 98.12 78 TYR A CA 1
ATOM 604 C C . TYR A 1 78 ? -1.215 -1.221 -6.027 1.00 98.12 78 TYR A C 1
ATOM 606 O O . TYR A 1 78 ? -1.541 -2.052 -6.876 1.00 98.12 78 TYR A O 1
ATOM 614 N N . ILE A 1 79 ? -1.205 0.088 -6.274 1.00 97.88 79 ILE A N 1
ATOM 615 C CA . ILE A 1 79 ? -1.408 0.690 -7.595 1.00 97.88 79 ILE A CA 1
ATOM 616 C C . ILE A 1 79 ? -0.051 1.177 -8.103 1.00 97.88 79 ILE A C 1
ATOM 618 O O . ILE A 1 79 ? 0.632 1.913 -7.406 1.00 97.88 79 ILE A O 1
ATOM 622 N N . SER A 1 80 ? 0.366 0.746 -9.295 1.00 97.06 80 SER A N 1
ATOM 623 C CA . SER A 1 80 ? 1.624 1.196 -9.899 1.00 97.06 80 SER A CA 1
ATOM 624 C C . SER A 1 80 ? 1.391 1.818 -11.265 1.00 97.06 80 SER A C 1
ATOM 626 O O . SER A 1 80 ? 0.606 1.312 -12.064 1.00 97.06 80 SER A O 1
ATOM 628 N N . CYS A 1 81 ? 2.155 2.867 -11.558 1.00 96.25 81 CYS A N 1
ATOM 629 C CA . CYS A 1 81 ? 2.303 3.427 -12.899 1.00 96.25 81 CYS A CA 1
ATOM 630 C C . CYS A 1 81 ? 3.628 3.024 -13.578 1.00 96.25 81 CYS A C 1
ATOM 632 O O . CYS A 1 81 ? 3.928 3.521 -14.664 1.00 96.25 81 CYS A O 1
ATOM 634 N N . ASN A 1 82 ? 4.435 2.165 -12.942 1.00 96.38 82 ASN A N 1
ATOM 635 C CA . ASN A 1 82 ? 5.698 1.652 -13.471 1.00 96.38 82 ASN A CA 1
ATOM 636 C C . ASN A 1 82 ? 5.884 0.160 -13.099 1.00 96.38 82 ASN A C 1
ATOM 638 O O . ASN A 1 82 ? 6.025 -0.153 -11.913 1.00 96.38 82 ASN A O 1
ATOM 642 N N . PRO A 1 83 ? 5.874 -0.770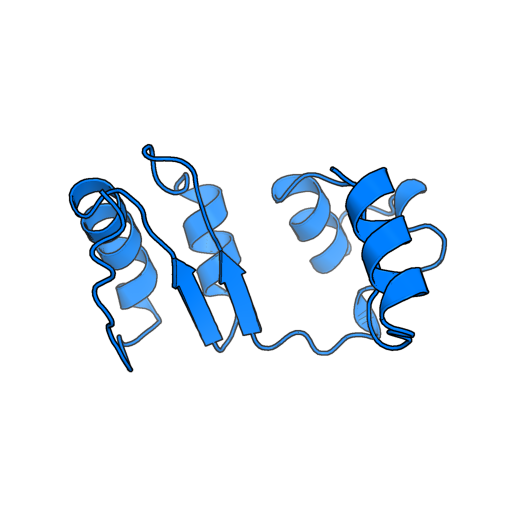 -14.074 1.00 94.81 83 PRO A N 1
ATOM 643 C CA . PRO A 1 83 ? 5.999 -2.199 -13.793 1.00 94.81 83 PRO A CA 1
ATOM 644 C C . PRO A 1 83 ? 7.365 -2.586 -13.210 1.00 94.81 83 PRO A C 1
ATOM 646 O O . PRO A 1 83 ? 7.406 -3.466 -12.357 1.00 94.81 83 PRO A O 1
ATOM 649 N N . ASP A 1 84 ? 8.451 -1.902 -13.581 1.00 97.19 84 ASP A N 1
ATOM 650 C CA . ASP A 1 84 ? 9.807 -2.264 -13.136 1.00 97.19 84 ASP A CA 1
ATOM 651 C C . ASP A 1 84 ? 9.995 -2.014 -11.631 1.00 97.19 84 ASP A C 1
ATOM 653 O O . ASP A 1 84 ? 10.580 -2.813 -10.901 1.00 97.19 84 ASP A O 1
ATOM 657 N N . THR A 1 85 ? 9.479 -0.887 -11.129 1.00 97.44 85 THR A N 1
ATOM 658 C CA . THR A 1 85 ? 9.538 -0.592 -9.691 1.00 97.44 85 THR A CA 1
ATOM 659 C C . THR A 1 85 ? 8.499 -1.376 -8.903 1.00 97.44 85 THR A C 1
ATOM 661 O O . THR A 1 85 ? 8.755 -1.698 -7.746 1.00 97.44 85 THR A O 1
ATOM 664 N N . LEU A 1 86 ? 7.370 -1.741 -9.523 1.00 97.56 86 LEU A N 1
ATOM 665 C CA . LEU A 1 86 ? 6.425 -2.687 -8.932 1.00 97.56 86 LEU A CA 1
ATOM 666 C C . LEU A 1 86 ? 7.074 -4.060 -8.731 1.00 97.56 86 LEU A C 1
ATOM 668 O O . LEU A 1 86 ? 6.930 -4.618 -7.652 1.00 97.56 86 LEU A O 1
ATOM 672 N N . GLU A 1 87 ? 7.787 -4.593 -9.728 1.00 97.62 87 GLU A N 1
ATOM 673 C CA . GLU A 1 87 ? 8.504 -5.873 -9.624 1.00 97.62 87 GLU A CA 1
ATOM 674 C C . GLU A 1 87 ? 9.477 -5.863 -8.439 1.00 97.62 87 GLU A C 1
ATOM 676 O O . GLU A 1 87 ? 9.368 -6.702 -7.548 1.00 97.62 87 GLU A O 1
ATOM 681 N N . ARG A 1 88 ? 10.338 -4.840 -8.358 1.00 97.44 88 ARG A N 1
ATOM 682 C CA . ARG A 1 88 ? 11.275 -4.658 -7.239 1.00 97.44 88 ARG A CA 1
ATOM 683 C C . ARG A 1 88 ? 10.572 -4.620 -5.879 1.00 97.44 88 ARG A C 1
ATOM 685 O O . ARG A 1 88 ? 11.054 -5.202 -4.912 1.00 97.44 88 ARG A O 1
ATOM 692 N N . ASP A 1 89 ? 9.467 -3.888 -5.769 1.00 97.94 89 ASP A N 1
ATOM 693 C CA . ASP A 1 89 ? 8.739 -3.779 -4.502 1.00 97.94 89 ASP A CA 1
ATOM 694 C C . ASP A 1 89 ? 8.026 -5.103 -4.159 1.00 97.94 89 ASP A C 1
ATOM 696 O O . ASP A 1 89 ? 7.946 -5.486 -2.987 1.00 97.94 89 ASP A O 1
ATOM 700 N N . LEU A 1 90 ? 7.542 -5.831 -5.174 1.00 97.31 90 LEU A N 1
ATOM 701 C CA . LEU A 1 90 ? 6.931 -7.149 -5.026 1.00 97.31 90 LEU A CA 1
ATOM 702 C C . LEU A 1 90 ? 7.929 -8.213 -4.576 1.00 97.31 90 LEU A C 1
ATOM 704 O O . LEU A 1 90 ? 7.506 -9.089 -3.826 1.00 97.31 90 LEU A O 1
ATOM 708 N N . ASP A 1 91 ? 9.207 -8.134 -4.953 1.00 97.00 91 ASP A N 1
ATOM 709 C CA . ASP A 1 91 ? 10.233 -9.061 -4.450 1.00 97.00 91 ASP A CA 1
ATOM 710 C C . ASP A 1 91 ? 10.252 -9.087 -2.915 1.00 97.00 91 ASP A C 1
ATOM 712 O O . ASP A 1 91 ? 10.289 -10.157 -2.310 1.00 97.00 91 ASP A O 1
ATOM 716 N N . LEU A 1 92 ? 10.132 -7.915 -2.280 1.00 96.62 92 LEU A N 1
ATOM 717 C CA . LEU A 1 92 ? 10.094 -7.784 -0.823 1.00 96.62 92 LEU A CA 1
ATOM 718 C C . LEU A 1 92 ? 8.712 -8.123 -0.251 1.00 96.62 92 LEU A C 1
ATOM 720 O O . LEU A 1 92 ? 8.597 -8.863 0.726 1.00 96.62 92 LEU A O 1
ATOM 724 N N . LEU A 1 93 ? 7.632 -7.608 -0.848 1.00 97.62 93 LEU A N 1
ATOM 725 C CA . LEU A 1 93 ? 6.280 -7.862 -0.335 1.00 97.62 93 LEU A CA 1
ATOM 726 C C . LEU A 1 93 ? 5.900 -9.351 -0.418 1.00 97.62 93 LEU A C 1
ATOM 728 O O . LEU A 1 93 ? 5.219 -9.859 0.475 1.00 97.62 93 LEU A O 1
ATOM 732 N N . CYS A 1 94 ? 6.374 -10.071 -1.438 1.00 97.50 94 CYS A N 1
ATOM 733 C CA . CYS A 1 94 ? 6.110 -11.500 -1.615 1.00 97.50 94 CYS A CA 1
ATOM 734 C C . CYS A 1 94 ? 6.865 -12.404 -0.628 1.00 97.50 94 CYS A C 1
ATOM 736 O O . CYS A 1 94 ? 6.559 -13.594 -0.552 1.00 97.50 94 CYS A O 1
ATOM 738 N N . GLU A 1 95 ? 7.795 -11.873 0.176 1.00 97.44 95 GLU A N 1
ATOM 739 C CA . GLU A 1 95 ? 8.383 -12.627 1.294 1.00 97.44 95 GLU A CA 1
ATOM 740 C C . GLU A 1 95 ? 7.325 -12.994 2.350 1.00 97.44 95 GLU A C 1
ATOM 742 O O . GLU A 1 95 ? 7.433 -14.019 3.024 1.00 97.44 95 GLU A O 1
ATOM 747 N N . THR A 1 96 ? 6.287 -12.162 2.487 1.00 97.62 96 THR A N 1
ATOM 748 C CA . THR A 1 96 ? 5.219 -12.315 3.492 1.00 97.62 96 THR A CA 1
ATOM 749 C C . THR A 1 96 ? 3.831 -12.486 2.873 1.00 97.62 96 THR A C 1
ATOM 751 O O . THR A 1 96 ? 2.973 -13.143 3.463 1.00 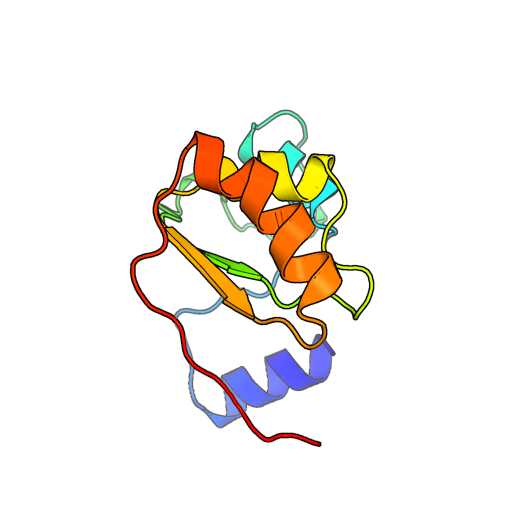97.62 96 THR A O 1
ATOM 754 N N . HIS A 1 97 ? 3.608 -11.948 1.674 1.00 98.31 97 HIS A N 1
ATOM 755 C CA . HIS A 1 97 ? 2.315 -11.936 0.996 1.00 98.31 97 HIS A CA 1
ATOM 756 C C . HIS A 1 97 ? 2.305 -12.804 -0.261 1.00 98.31 97 HIS A C 1
ATOM 758 O O . HIS A 1 97 ? 3.332 -13.207 -0.796 1.00 98.31 97 HIS A O 1
ATOM 764 N N . LYS A 1 98 ? 1.103 -13.077 -0.773 1.00 98.25 98 LYS A N 1
ATOM 765 C CA . LYS A 1 98 ? 0.903 -13.700 -2.085 1.00 98.25 98 LYS A CA 1
ATOM 766 C C . LYS A 1 98 ? 0.035 -12.797 -2.943 1.00 98.25 98 LYS A C 1
ATOM 768 O O . LYS A 1 98 ? -0.994 -12.309 -2.478 1.00 98.25 98 LYS A O 1
ATOM 773 N N . VAL A 1 99 ? 0.413 -12.627 -4.208 1.00 97.88 99 VAL A N 1
ATOM 774 C CA . VAL A 1 99 ? -0.410 -11.903 -5.183 1.00 97.88 99 VAL A CA 1
ATOM 775 C C . VAL A 1 99 ? -1.718 -12.6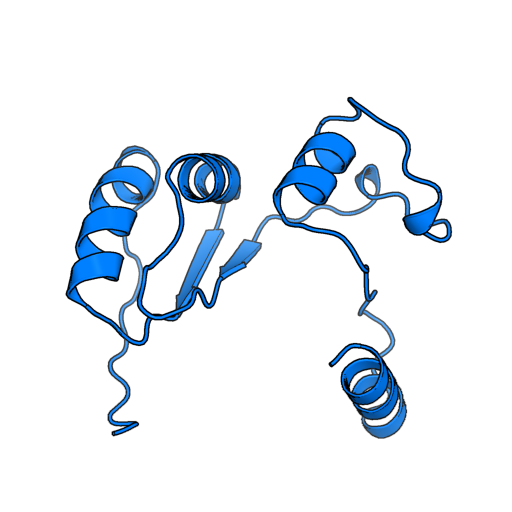65 -5.387 1.00 97.88 99 VAL A C 1
ATOM 777 O O . VAL A 1 99 ? -1.730 -13.784 -5.897 1.00 97.88 99 VAL A O 1
ATOM 780 N N . SER A 1 100 ? -2.827 -12.062 -4.962 1.00 98.00 100 SER A N 1
ATOM 781 C CA . SER A 1 100 ? -4.160 -12.665 -5.062 1.00 98.00 100 SER A CA 1
ATOM 782 C C . SER A 1 100 ? -4.892 -12.262 -6.342 1.00 98.00 100 SER A C 1
ATOM 784 O O . SER A 1 100 ? -5.701 -13.036 -6.857 1.00 98.00 100 SER A O 1
ATOM 786 N N . ARG A 1 101 ? -4.631 -11.051 -6.854 1.00 98.25 101 ARG A N 1
ATOM 787 C CA . ARG A 1 101 ? -5.243 -10.475 -8.058 1.00 98.25 101 ARG A CA 1
ATOM 788 C C . ARG A 1 101 ? -4.286 -9.491 -8.721 1.00 98.25 101 ARG A C 1
ATOM 790 O O . ARG A 1 101 ? -3.522 -8.817 -8.039 1.00 98.25 101 ARG A O 1
ATOM 797 N N . ILE A 1 102 ? -4.396 -9.378 -10.041 1.00 97.44 102 ILE A N 1
ATOM 798 C CA . ILE A 1 102 ? -3.707 -8.373 -10.851 1.00 97.44 102 ILE A CA 1
ATOM 799 C C . ILE A 1 102 ? -4.696 -7.775 -11.853 1.00 97.44 102 ILE A C 1
ATOM 801 O O . ILE A 1 102 ? -5.581 -8.474 -12.351 1.00 97.44 102 ILE A O 1
ATOM 805 N N . ALA A 1 103 ? -4.554 -6.484 -12.130 1.00 97.44 103 ALA A N 1
ATOM 806 C CA . ALA A 1 103 ? -5.303 -5.781 -13.160 1.00 97.44 103 ALA A CA 1
ATOM 807 C C . ALA A 1 103 ? -4.353 -4.848 -13.911 1.00 97.44 103 ALA A C 1
ATOM 809 O O . ALA A 1 103 ? -3.442 -4.276 -13.315 1.00 97.44 103 ALA A O 1
ATOM 810 N N . ILE A 1 104 ? -4.572 -4.714 -15.216 1.00 96.38 104 ILE A N 1
ATOM 811 C CA . ILE A 1 104 ? -3.819 -3.809 -16.082 1.00 96.38 104 ILE A CA 1
ATOM 812 C C . ILE A 1 104 ? -4.767 -2.694 -16.505 1.00 96.38 104 ILE A C 1
ATOM 814 O O . ILE A 1 104 ? -5.904 -2.961 -16.897 1.00 96.38 104 ILE A O 1
ATOM 818 N N . PHE A 1 105 ? -4.287 -1.457 -16.427 1.00 96.06 105 PHE A N 1
ATOM 819 C CA . PHE A 1 105 ? -5.027 -0.269 -16.826 1.00 96.06 105 PHE A CA 1
ATOM 820 C C . PHE A 1 105 ? -4.263 0.435 -17.945 1.00 96.06 105 PHE A C 1
ATOM 822 O O . PHE A 1 105 ? -3.135 0.878 -17.742 1.00 96.06 105 PHE A O 1
ATOM 829 N N . ASP A 1 106 ? -4.887 0.536 -19.115 1.00 95.25 106 ASP A N 1
ATOM 830 C CA . ASP A 1 106 ? -4.365 1.279 -20.264 1.00 95.25 106 ASP A CA 1
ATOM 831 C C . ASP A 1 106 ? -4.665 2.775 -20.089 1.00 95.25 106 ASP A C 1
ATOM 833 O O . ASP A 1 106 ? -5.614 3.322 -20.650 1.00 95.25 106 ASP A O 1
ATOM 837 N N . GLN A 1 107 ? -3.945 3.409 -19.160 1.00 92.75 107 GLN A N 1
ATOM 838 C CA . GLN A 1 107 ? -4.143 4.821 -18.828 1.00 92.75 107 GLN A CA 1
ATOM 839 C C . GLN A 1 107 ? -3.409 5.761 -19.799 1.00 92.75 107 GLN A C 1
ATOM 841 O O . GLN A 1 107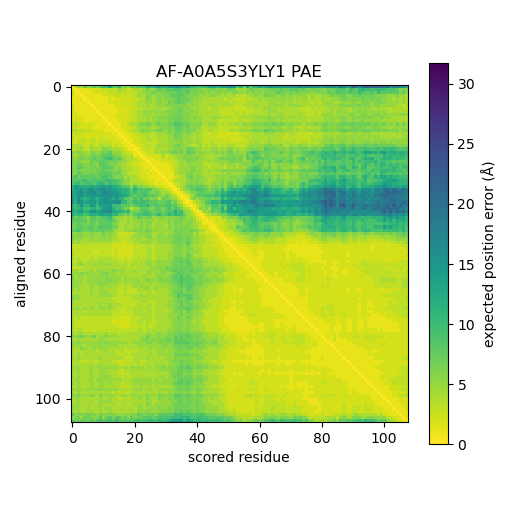 ? -3.820 6.919 -19.931 1.00 92.75 107 GLN A O 1
ATOM 846 N N . PHE A 1 108 ? -2.326 5.288 -20.430 1.00 88.56 108 PHE A N 1
ATOM 847 C CA . PHE A 1 108 ? -1.402 6.088 -21.238 1.00 88.56 108 PHE A CA 1
ATOM 848 C C . PHE A 1 108 ? -0.946 5.360 -22.497 1.00 88.56 108 PHE A C 1
ATOM 850 O O . PHE A 1 108 ? -0.474 4.212 -22.354 1.00 88.56 108 PHE A O 1
#